Protein AF-A0A090GR49-F1 (afdb_monomer_lite)

Sequence (49 aa):
MDFIERIFGVAPDGGDGTTEMLYIAAAVALVAMVVVCRWLRRRAVTRHR

Foldseek 3Di:
DEPCCVPPVDDPPVPPCVVVVVVVVVVVVVVVVVVVVVVVVVVVVVVPD

Structure (mmCIF, N/CA/C/O backbone):
data_AF-A0A090GR49-F1
#
_entry.id   AF-A0A090GR49-F1
#
loop_
_atom_site.group_PDB
_atom_site.id
_atom_site.type_symbol
_atom_site.label_atom_id
_atom_site.label_alt_id
_atom_site.label_comp_id
_atom_site.label_asym_id
_atom_site.label_entity_id
_atom_site.label_seq_id
_atom_site.pdbx_PDB_ins_code
_atom_site.Cartn_x
_atom_site.Cartn_y
_atom_site.Cartn_z
_atom_site.occupancy
_atom_site.B_iso_or_equiv
_atom_site.auth_seq_id
_atom_site.auth_comp_id
_atom_site.auth_asym_id
_atom_site.auth_atom_id
_atom_site.pdbx_PDB_model_num
ATOM 1 N N 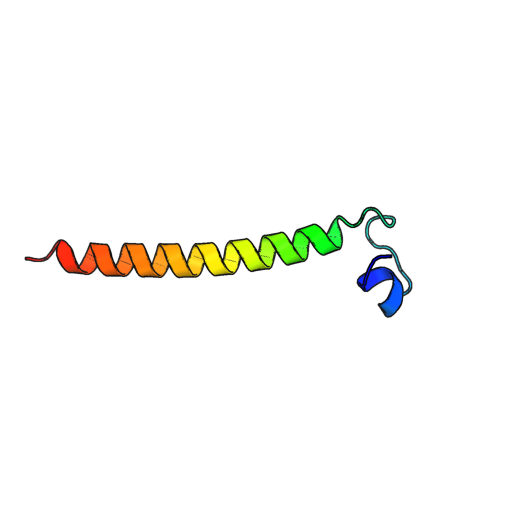. MET A 1 1 ? 13.098 -5.731 -15.239 1.00 49.06 1 MET A N 1
ATOM 2 C CA . MET A 1 1 ? 12.253 -5.917 -16.443 1.00 49.06 1 MET A CA 1
ATOM 3 C C . MET A 1 1 ? 10.911 -5.414 -16.016 1.00 49.06 1 MET A C 1
ATOM 5 O O . MET A 1 1 ? 10.125 -6.170 -15.450 1.00 49.06 1 MET A O 1
ATOM 9 N N . ASP A 1 2 ? 10.724 -4.121 -16.192 1.00 63.66 2 ASP A N 1
ATOM 10 C CA . ASP A 1 2 ? 9.784 -3.412 -15.351 1.00 63.66 2 ASP A CA 1
ATOM 11 C C . ASP A 1 2 ? 8.440 -3.445 -16.073 1.00 63.66 2 ASP A C 1
ATOM 13 O O . ASP A 1 2 ? 8.340 -3.218 -17.286 1.00 63.66 2 ASP A O 1
ATOM 17 N N . PHE A 1 3 ? 7.391 -3.859 -15.364 1.00 65.31 3 PHE A N 1
ATOM 18 C CA . PHE A 1 3 ? 6.110 -4.243 -15.971 1.00 65.31 3 PHE A CA 1
ATOM 19 C C . PHE A 1 3 ? 5.480 -3.097 -16.787 1.00 65.31 3 PHE A C 1
ATOM 21 O O . PHE A 1 3 ? 4.774 -3.319 -17.771 1.00 65.31 3 PHE A O 1
ATOM 28 N N . ILE A 1 4 ? 5.791 -1.862 -16.398 1.00 63.31 4 ILE A N 1
ATOM 29 C CA . ILE A 1 4 ? 5.347 -0.616 -17.030 1.00 63.31 4 ILE A CA 1
ATOM 30 C C . ILE A 1 4 ? 6.157 -0.320 -18.295 1.00 63.31 4 ILE A C 1
ATOM 32 O O . ILE A 1 4 ? 5.586 0.087 -19.305 1.00 63.31 4 ILE A O 1
ATOM 36 N N . GLU A 1 5 ? 7.455 -0.614 -18.280 1.00 63.12 5 GLU A N 1
ATOM 37 C CA . GLU A 1 5 ? 8.356 -0.461 -19.423 1.00 63.12 5 GLU A CA 1
ATOM 38 C C . GLU A 1 5 ? 7.933 -1.379 -20.582 1.00 63.12 5 GLU A C 1
ATOM 40 O O . GLU A 1 5 ? 7.922 -0.970 -21.744 1.00 63.12 5 GLU A O 1
ATOM 45 N N . ARG A 1 6 ? 7.455 -2.592 -20.259 1.00 65.50 6 ARG A N 1
ATOM 46 C CA . ARG A 1 6 ? 6.928 -3.558 -21.238 1.00 65.50 6 ARG A CA 1
ATOM 47 C C . ARG A 1 6 ? 5.561 -3.182 -21.826 1.00 65.50 6 ARG A C 1
ATOM 49 O O . ARG A 1 6 ? 5.262 -3.617 -22.935 1.00 65.50 6 ARG A O 1
ATOM 56 N N . ILE A 1 7 ? 4.723 -2.427 -21.111 1.00 66.00 7 ILE A N 1
ATOM 57 C CA . ILE A 1 7 ? 3.375 -2.052 -21.585 1.00 66.00 7 ILE A CA 1
ATOM 58 C C . ILE A 1 7 ? 3.383 -0.700 -22.305 1.00 66.00 7 ILE A C 1
ATOM 60 O O . ILE A 1 7 ? 2.667 -0.537 -23.289 1.00 66.00 7 ILE A O 1
ATOM 64 N N . PHE A 1 8 ? 4.189 0.258 -21.842 1.00 65.19 8 PHE A N 1
ATOM 65 C CA . PHE A 1 8 ? 4.143 1.638 -22.330 1.00 65.19 8 PHE A CA 1
ATOM 66 C C . PHE A 1 8 ? 5.359 2.059 -23.165 1.00 65.19 8 PHE A C 1
ATOM 68 O O . PHE A 1 8 ? 5.301 3.117 -23.787 1.00 65.19 8 PHE A O 1
ATOM 75 N N . GLY A 1 9 ? 6.442 1.269 -23.219 1.00 58.59 9 GLY A N 1
ATOM 76 C CA . GLY A 1 9 ? 7.636 1.579 -24.026 1.00 58.59 9 GLY A CA 1
ATOM 77 C C . GLY A 1 9 ? 8.360 2.874 -23.628 1.00 58.59 9 GLY A C 1
ATOM 78 O O . GLY A 1 9 ? 9.274 3.314 -24.319 1.00 58.59 9 GLY A O 1
ATOM 79 N N . VAL A 1 10 ? 7.940 3.487 -22.521 1.00 55.88 10 VAL A N 1
ATOM 80 C CA . VAL A 1 10 ? 8.489 4.701 -21.925 1.00 55.88 10 VAL A CA 1
ATOM 81 C C . VAL A 1 10 ? 8.827 4.338 -20.489 1.00 55.88 10 VAL A C 1
ATOM 83 O O . VAL A 1 10 ? 7.924 4.006 -19.725 1.00 55.88 10 VAL A O 1
ATOM 86 N N . ALA A 1 11 ? 10.114 4.380 -20.144 1.00 55.75 11 ALA A N 1
ATOM 87 C CA . ALA A 1 11 ? 10.599 4.265 -18.773 1.00 55.75 11 ALA A CA 1
ATOM 88 C C . ALA A 1 11 ? 10.447 5.640 -18.098 1.00 55.75 11 ALA A C 1
ATOM 90 O O . ALA A 1 11 ? 11.247 6.534 -18.381 1.00 55.75 11 ALA A O 1
ATOM 91 N N . PRO A 1 12 ? 9.429 5.871 -17.245 1.00 59.34 12 PRO A N 1
ATOM 92 C CA . PRO A 1 12 ? 9.224 7.185 -16.638 1.00 59.34 12 PRO A CA 1
ATOM 93 C C . PRO A 1 12 ? 10.293 7.495 -15.579 1.00 59.34 12 PRO A C 1
ATOM 95 O O . PRO A 1 12 ? 10.519 8.663 -15.278 1.00 59.34 12 PRO A O 1
ATOM 98 N N . ASP A 1 13 ? 10.939 6.459 -15.026 1.00 58.81 13 ASP A N 1
ATOM 99 C CA . ASP A 1 13 ? 11.968 6.558 -13.983 1.00 58.81 13 ASP A CA 1
ATOM 100 C C . ASP A 1 13 ? 13.376 6.122 -14.432 1.00 58.81 13 ASP A C 1
ATOM 102 O O . ASP A 1 13 ? 14.302 6.175 -13.631 1.00 58.81 13 ASP A O 1
ATOM 106 N N . GLY A 1 14 ? 13.554 5.729 -15.700 1.00 60.72 14 GLY A N 1
ATOM 107 C CA . GLY A 1 14 ? 14.841 5.256 -16.221 1.00 60.72 14 GLY A CA 1
ATOM 108 C C . GLY A 1 14 ? 15.141 3.760 -16.035 1.00 60.72 14 GLY A C 1
ATOM 109 O O . GLY A 1 14 ? 16.250 3.354 -16.372 1.00 60.72 14 GLY A O 1
ATOM 110 N N . GLY A 1 15 ? 14.184 2.943 -15.572 1.00 57.50 15 GLY A N 1
ATOM 111 C CA . GLY A 1 15 ? 14.331 1.478 -15.484 1.00 57.50 15 GLY A CA 1
ATOM 112 C C . GLY A 1 15 ? 14.915 0.980 -14.155 1.00 57.50 15 GLY A C 1
ATOM 113 O 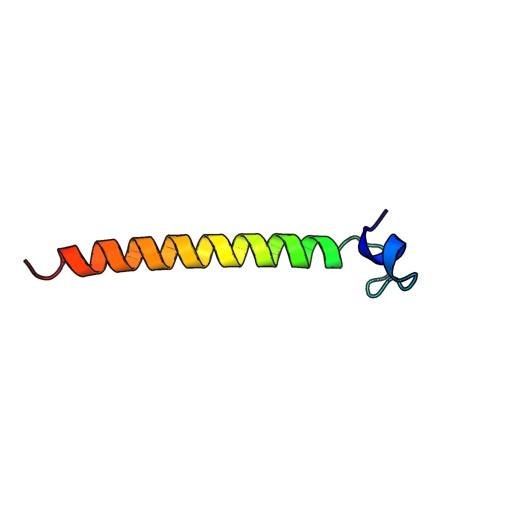O . GLY A 1 15 ? 15.540 -0.079 -14.113 1.00 57.50 15 GLY A O 1
ATOM 114 N N . ASP A 1 16 ? 14.753 1.763 -13.081 1.00 66.69 16 ASP A N 1
ATOM 115 C CA . ASP A 1 16 ? 15.275 1.472 -11.732 1.00 66.69 16 ASP A CA 1
ATOM 116 C C . ASP A 1 16 ? 14.251 0.732 -10.832 1.00 66.69 16 ASP A C 1
ATOM 118 O O . ASP A 1 16 ? 14.498 0.509 -9.645 1.00 66.69 16 ASP A O 1
ATOM 122 N N . GLY A 1 17 ? 13.068 0.366 -11.349 1.00 64.56 17 GLY A N 1
ATOM 123 C CA . GLY A 1 17 ? 12.006 -0.305 -10.578 1.00 64.56 17 GLY A CA 1
ATOM 124 C C . GLY A 1 17 ? 11.331 0.565 -9.501 1.00 64.56 17 GLY A 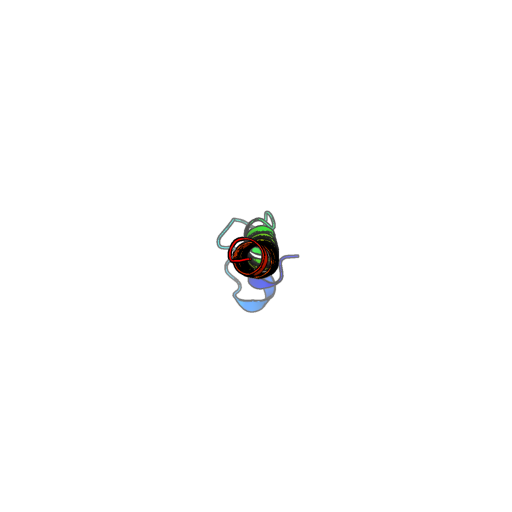C 1
ATOM 125 O O . GLY A 1 17 ? 10.558 0.076 -8.667 1.00 64.56 17 GLY A O 1
ATOM 126 N N . THR A 1 18 ? 11.582 1.878 -9.503 1.00 71.56 18 THR A N 1
ATOM 127 C CA . THR A 1 18 ? 11.075 2.820 -8.487 1.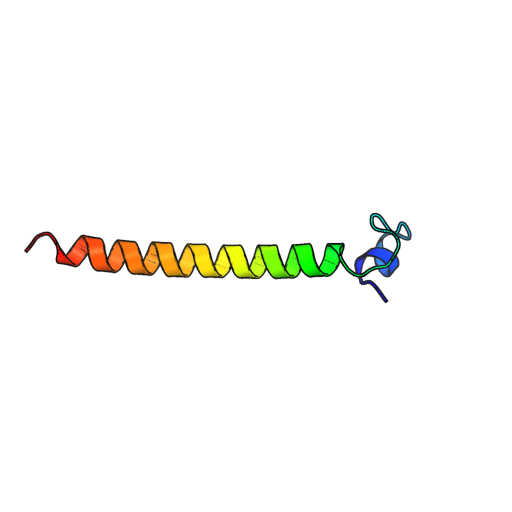00 71.56 18 THR A CA 1
ATOM 128 C C . THR A 1 18 ? 9.555 2.951 -8.573 1.00 71.56 18 THR A C 1
ATOM 130 O O . THR A 1 18 ? 8.850 3.039 -7.564 1.00 71.56 18 THR A O 1
ATOM 133 N N . THR A 1 19 ? 9.026 2.894 -9.793 1.00 70.19 19 THR A N 1
ATOM 134 C CA . THR A 1 19 ? 7.589 2.965 -10.055 1.00 70.19 19 THR A CA 1
ATOM 135 C C . THR A 1 19 ? 6.846 1.735 -9.510 1.00 70.19 19 THR A C 1
ATOM 137 O O . THR A 1 19 ? 5.758 1.860 -8.949 1.00 70.19 19 THR A O 1
ATOM 140 N N . GLU A 1 20 ? 7.439 0.544 -9.596 1.00 70.62 20 GLU A N 1
ATOM 141 C CA . GLU A 1 20 ? 6.865 -0.699 -9.059 1.00 70.62 20 GLU A CA 1
ATOM 142 C C . GLU A 1 20 ? 6.876 -0.699 -7.525 1.00 70.62 20 GLU A C 1
ATOM 144 O O . GLU A 1 20 ? 5.876 -1.060 -6.895 1.00 70.62 20 GLU A O 1
ATOM 149 N N . MET A 1 21 ? 7.954 -0.191 -6.914 1.00 78.12 21 MET A N 1
ATOM 150 C CA . MET A 1 21 ? 7.993 0.068 -5.473 1.00 78.12 21 MET A CA 1
ATOM 151 C C . MET A 1 21 ? 6.903 1.044 -5.030 1.00 78.12 21 MET A C 1
ATOM 153 O O . MET A 1 21 ? 6.310 0.841 -3.971 1.00 78.12 21 MET A O 1
ATOM 157 N N . LEU A 1 22 ? 6.591 2.064 -5.832 1.00 81.25 22 LEU A N 1
ATOM 158 C CA . LEU A 1 22 ? 5.552 3.044 -5.516 1.00 81.25 22 LEU A CA 1
ATOM 159 C C . LEU A 1 22 ? 4.160 2.396 -5.482 1.00 81.25 22 LEU A C 1
ATOM 161 O O . LEU A 1 22 ? 3.388 2.649 -4.556 1.00 81.25 22 LEU A O 1
ATOM 165 N N . TYR A 1 23 ? 3.862 1.491 -6.418 1.00 80.81 23 TYR A N 1
ATOM 166 C CA . TYR A 1 23 ? 2.612 0.724 -6.401 1.00 80.81 23 TYR A CA 1
ATOM 167 C C . TYR A 1 23 ? 2.524 -0.241 -5.215 1.00 80.81 23 TYR A C 1
ATOM 169 O O . TYR A 1 23 ? 1.478 -0.314 -4.563 1.00 80.81 23 TYR A O 1
ATOM 177 N N . ILE A 1 24 ? 3.611 -0.948 -4.893 1.00 85.12 24 ILE A N 1
ATOM 178 C CA . ILE A 1 24 ? 3.660 -1.836 -3.722 1.00 85.12 24 ILE A CA 1
ATOM 179 C C . ILE A 1 24 ? 3.469 -1.020 -2.438 1.00 85.12 24 ILE A C 1
ATOM 181 O O . ILE A 1 24 ? 2.639 -1.372 -1.599 1.00 85.12 24 ILE A O 1
ATOM 185 N N . ALA A 1 25 ? 4.180 0.100 -2.301 1.00 87.06 25 ALA A N 1
ATOM 186 C CA . ALA A 1 25 ? 4.065 0.996 -1.157 1.00 87.06 25 ALA A CA 1
ATOM 187 C C . ALA A 1 25 ? 2.643 1.560 -1.019 1.00 87.06 25 ALA A C 1
ATOM 189 O O . ALA A 1 25 ? 2.093 1.564 0.083 1.00 87.06 25 ALA A O 1
ATOM 190 N N . ALA A 1 26 ? 2.014 1.965 -2.127 1.00 89.25 26 ALA A N 1
ATOM 191 C CA . ALA A 1 26 ? 0.632 2.433 -2.137 1.00 89.25 26 ALA A CA 1
ATOM 192 C C . ALA A 1 26 ? -0.344 1.341 -1.671 1.00 89.25 26 ALA A C 1
ATOM 194 O O . ALA A 1 26 ? -1.194 1.602 -0.818 1.00 89.25 26 ALA A O 1
ATOM 195 N N . ALA A 1 27 ? -0.199 0.107 -2.165 1.00 90.06 27 ALA A N 1
ATOM 196 C CA . ALA A 1 27 ? -1.031 -1.020 -1.747 1.00 90.06 27 ALA A CA 1
ATOM 197 C C . ALA A 1 27 ? -0.871 -1.325 -0.246 1.00 90.06 27 ALA A C 1
ATOM 199 O O . ALA A 1 27 ? -1.865 -1.471 0.471 1.00 90.06 27 ALA A O 1
ATOM 200 N N . VAL A 1 28 ? 0.370 -1.357 0.250 1.00 93.38 28 VAL A N 1
ATOM 201 C CA . VAL A 1 28 ? 0.674 -1.577 1.673 1.00 93.38 28 VAL A CA 1
ATOM 202 C C . VAL A 1 28 ? 0.083 -0.464 2.541 1.00 93.38 28 VAL A C 1
ATOM 204 O O . VAL A 1 28 ? -0.549 -0.756 3.559 1.00 93.38 28 VAL A O 1
ATOM 207 N N . ALA A 1 29 ? 0.221 0.800 2.132 1.00 93.38 29 ALA A N 1
ATOM 208 C CA . ALA A 1 29 ? -0.338 1.941 2.851 1.00 93.38 29 ALA A CA 1
ATOM 209 C C . ALA A 1 29 ? -1.870 1.862 2.953 1.00 93.38 29 ALA A C 1
ATOM 211 O O . ALA A 1 29 ? -2.435 2.111 4.020 1.00 93.38 29 ALA A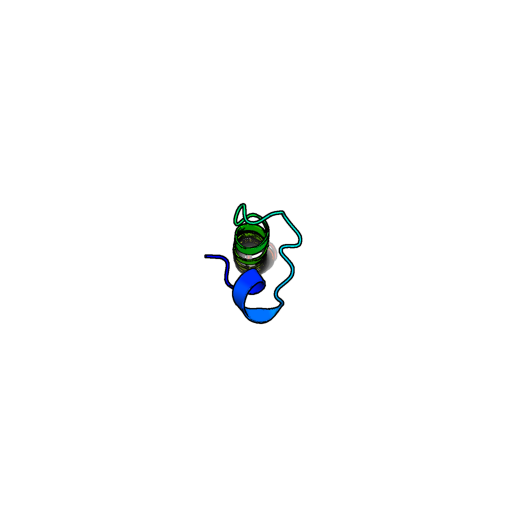 O 1
ATOM 212 N N . LEU A 1 30 ? -2.544 1.451 1.876 1.00 95.50 30 LEU A N 1
ATOM 213 C CA . LEU A 1 30 ? -4.000 1.304 1.835 1.00 95.50 30 LEU A CA 1
ATOM 214 C C . LEU A 1 30 ? -4.477 0.211 2.806 1.00 95.50 30 LEU A C 1
ATOM 216 O O . LEU A 1 30 ? -5.398 0.434 3.596 1.00 95.50 30 LEU A O 1
ATOM 220 N N . VAL A 1 31 ? -3.798 -0.941 2.822 1.00 95.56 31 VAL A N 1
ATOM 221 C CA . VAL A 1 31 ? -4.084 -2.032 3.768 1.00 95.56 31 VAL A CA 1
ATOM 222 C C . VAL A 1 31 ? -3.840 -1.587 5.211 1.00 95.56 31 VAL A C 1
ATOM 224 O O . VAL A 1 31 ? -4.703 -1.789 6.070 1.00 95.56 31 VAL A O 1
ATOM 227 N N . ALA A 1 32 ? -2.706 -0.939 5.486 1.00 94.50 32 ALA A N 1
ATOM 228 C CA . ALA A 1 32 ? -2.367 -0.441 6.817 1.00 94.50 32 ALA A CA 1
ATOM 229 C C . ALA A 1 32 ? -3.403 0.573 7.324 1.00 94.50 32 ALA A C 1
ATOM 231 O O . ALA A 1 32 ? -3.870 0.460 8.459 1.00 94.50 32 ALA A O 1
ATOM 232 N N . MET A 1 33 ? -3.830 1.506 6.469 1.00 95.12 33 MET A N 1
ATOM 233 C CA . MET A 1 33 ? -4.866 2.485 6.796 1.00 95.12 33 MET A CA 1
ATOM 234 C C . MET A 1 33 ? -6.177 1.794 7.175 1.00 95.12 33 MET A C 1
ATOM 236 O O . MET A 1 33 ? -6.751 2.095 8.221 1.00 95.12 33 MET A O 1
ATOM 240 N N . VAL A 1 34 ? -6.630 0.817 6.382 1.00 95.44 34 VAL A N 1
ATOM 241 C CA . VAL A 1 34 ? -7.854 0.059 6.682 1.00 95.44 34 VAL A CA 1
ATOM 242 C C . VAL A 1 34 ? -7.732 -0.669 8.020 1.00 95.44 34 VAL A C 1
ATOM 244 O O . VAL A 1 34 ? -8.652 -0.593 8.837 1.00 95.44 34 VAL A O 1
ATOM 247 N N . VAL A 1 35 ? -6.607 -1.341 8.284 1.00 95.56 35 VAL A N 1
ATOM 248 C CA . VAL A 1 35 ? -6.371 -2.066 9.543 1.00 95.56 35 VAL A CA 1
ATOM 249 C C . VAL A 1 35 ? -6.388 -1.117 10.741 1.00 95.56 35 VAL A C 1
ATOM 251 O O . VAL A 1 35 ? -7.108 -1.379 11.710 1.00 95.56 35 VAL A O 1
ATOM 254 N N . VAL A 1 36 ? -5.669 0.006 10.664 1.00 94.62 36 VAL A N 1
ATOM 255 C CA . VAL A 1 36 ? -5.603 1.012 11.734 1.00 94.62 36 VAL A CA 1
ATOM 256 C C . VAL A 1 36 ? -6.971 1.643 11.965 1.00 94.62 36 VAL A C 1
ATOM 258 O O . VAL A 1 36 ? -7.441 1.663 13.102 1.00 94.62 36 VAL A O 1
ATOM 261 N N . CYS A 1 37 ? -7.672 2.074 10.912 1.00 92.69 37 CYS A N 1
ATOM 262 C CA . CYS A 1 37 ? -9.030 2.604 11.031 1.00 92.69 37 CYS A CA 1
ATOM 263 C C . CYS A 1 37 ? -9.967 1.589 11.695 1.00 92.69 37 CYS A C 1
ATOM 265 O O . CYS A 1 37 ? -10.748 1.945 12.579 1.00 92.69 37 CYS A O 1
ATOM 267 N N . ARG A 1 38 ? -9.885 0.306 11.325 1.00 91.56 38 ARG A N 1
ATOM 268 C CA . ARG A 1 38 ? -10.735 -0.738 11.915 1.00 91.56 38 ARG A CA 1
ATOM 269 C C . ARG A 1 38 ? -10.393 -1.002 13.378 1.00 91.56 38 ARG A C 1
ATOM 271 O O . ARG A 1 38 ? -11.298 -1.231 14.178 1.00 91.56 38 ARG A O 1
ATOM 278 N N . TRP A 1 39 ? -9.116 -0.952 13.736 1.00 90.12 39 TRP A N 1
ATOM 279 C CA . TRP A 1 39 ? -8.646 -1.130 15.107 1.00 90.12 39 TRP A CA 1
ATOM 280 C C . TRP A 1 39 ? -9.030 0.047 16.010 1.00 90.12 39 TRP A C 1
ATOM 282 O O . TRP A 1 39 ? -9.572 -0.165 17.095 1.00 90.12 39 TRP A O 1
ATOM 292 N N . LEU A 1 40 ? -8.851 1.283 15.534 1.00 88.38 40 LEU A N 1
ATOM 293 C CA . LEU A 1 40 ? -9.253 2.494 16.250 1.00 88.38 40 LEU A CA 1
ATOM 294 C C . LEU A 1 40 ? -10.766 2.533 16.481 1.00 88.38 40 LEU A C 1
ATOM 296 O O . LEU A 1 40 ? -11.204 2.794 17.599 1.00 88.38 40 LEU A O 1
ATOM 300 N N . ARG A 1 41 ? -11.575 2.184 15.470 1.00 84.19 41 ARG A N 1
ATOM 301 C CA . ARG A 1 41 ? -13.040 2.101 15.622 1.00 84.19 41 ARG A CA 1
ATOM 302 C C . ARG A 1 41 ? -13.454 1.062 16.662 1.00 84.19 41 ARG A C 1
ATOM 304 O O . ARG A 1 41 ? -14.344 1.332 17.458 1.00 84.19 41 ARG A O 1
ATOM 311 N N . ARG A 1 42 ? -12.792 -0.099 16.707 1.00 79.25 42 ARG A N 1
ATOM 312 C CA . ARG A 1 42 ? -13.053 -1.119 17.740 1.00 79.25 42 ARG A CA 1
ATOM 313 C C . ARG A 1 42 ? -12.715 -0.625 19.146 1.00 79.25 42 ARG A C 1
ATOM 315 O O . ARG A 1 42 ? -13.447 -0.945 20.071 1.00 79.25 42 ARG A O 1
ATOM 322 N N . ARG A 1 43 ? -11.648 0.164 19.304 1.00 72.81 43 ARG A N 1
ATOM 323 C CA . ARG A 1 43 ? -11.250 0.750 20.597 1.00 72.81 43 ARG A CA 1
ATOM 324 C C . ARG A 1 43 ? -12.136 1.912 21.039 1.00 72.81 43 ARG A C 1
ATOM 326 O O . ARG A 1 43 ? -12.334 2.099 22.233 1.00 72.81 43 ARG A O 1
ATOM 333 N N . ALA A 1 44 ? -12.678 2.677 20.094 1.00 66.19 44 ALA A N 1
ATOM 334 C CA . ALA A 1 44 ? -13.598 3.770 20.393 1.00 66.19 44 ALA A CA 1
ATOM 335 C C . ALA A 1 44 ? -14.922 3.267 20.997 1.00 66.19 44 ALA A C 1
ATOM 337 O O . ALA A 1 44 ? -15.472 3.912 21.884 1.00 66.19 44 ALA A O 1
ATOM 338 N N . VAL A 1 45 ? -15.397 2.086 20.581 1.00 62.22 45 VAL A N 1
ATOM 339 C CA . VAL A 1 45 ? -16.624 1.471 21.120 1.00 62.22 45 VAL A CA 1
ATOM 340 C C . VAL A 1 45 ? -16.464 1.051 22.588 1.00 62.22 45 VAL A C 1
ATOM 342 O O . VAL A 1 45 ? -17.428 1.090 23.345 1.00 62.22 45 VAL A O 1
ATOM 345 N N . THR A 1 46 ? -15.252 0.709 23.033 1.00 58.44 46 THR A N 1
ATOM 346 C CA . THR A 1 46 ? -14.997 0.242 24.406 1.00 58.44 46 THR A CA 1
ATOM 347 C C . THR A 1 46 ? -14.844 1.356 25.442 1.00 58.44 46 THR A C 1
ATOM 349 O O . THR A 1 46 ? -14.742 1.046 26.623 1.00 58.44 46 THR A O 1
ATOM 352 N N . ARG A 1 47 ? -14.819 2.636 25.042 1.00 55.47 47 ARG A N 1
ATOM 353 C CA . ARG A 1 47 ? -14.618 3.774 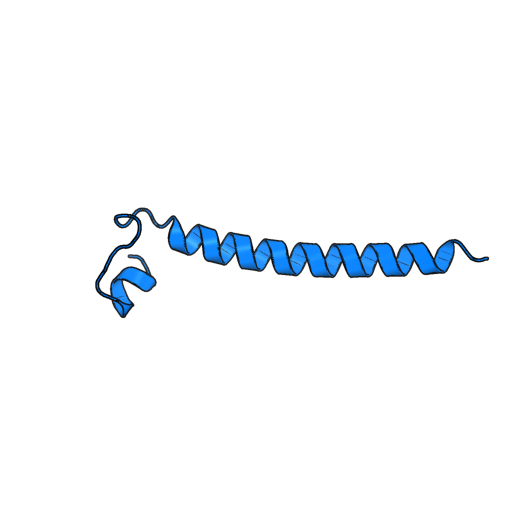25.963 1.00 55.47 47 ARG A CA 1
ATOM 354 C C . ARG A 1 47 ? -15.925 4.420 26.456 1.00 55.47 47 ARG A C 1
ATOM 356 O O . ARG A 1 47 ? -15.869 5.394 27.193 1.00 55.47 47 ARG A O 1
ATOM 363 N N . HIS A 1 48 ? -17.082 3.887 26.054 1.00 50.84 48 HIS A N 1
ATOM 364 C CA . HIS A 1 48 ? -18.414 4.409 26.400 1.00 50.84 48 HIS A CA 1
ATOM 365 C C . HIS A 1 48 ? -19.218 3.518 27.372 1.00 50.84 48 HIS A C 1
ATOM 367 O O . HIS A 1 48 ? -20.441 3.640 27.442 1.00 50.84 48 HIS A O 1
ATOM 373 N N . ARG A 1 49 ? -18.558 2.630 28.122 1.00 45.53 49 ARG A N 1
ATOM 374 C CA . ARG A 1 49 ? -19.148 1.898 29.255 1.00 45.53 49 ARG A CA 1
ATOM 375 C C . ARG A 1 49 ? -18.355 2.183 30.516 1.00 45.53 49 ARG A C 1
ATOM 377 O O . ARG A 1 49 ? -19.003 2.226 31.578 1.00 45.53 49 ARG A O 1
#

pLDDT: mean 74.16, std 15.25, range [45.53, 95.56]

Secondary structure (DSSP, 8-state):
--HHHHHHS--SSSSSSHHHHHHHHHHHHHHHHHHHHHHHHHHHHTT--

Radius of gyration: 18.46 Å; chains: 1; bounding box: 34×13×53 Å